Protein AF-A0A3A4S2Y8-F1 (afdb_monomer)

Radius of gyration: 22.89 Å; Cα contacts (8 Å, |Δi|>4): 183; chains: 1; bounding box: 51×54×68 Å

Nearest PDB structures (foldseek):
  1ylx-assembly1_B  TM=3.544E-01  e=6.887E-01  Geobacillus stearothermophilus
  6qbe-assembly1_A  TM=6.685E-01  e=6.165E+00  Hyaloperonospora arabidopsidis
  7ec7-assembly1_A  TM=3.184E-01  e=1.716E+00  Staphylococcus aureus subsp. aureus USA300
  6xp5-assembly1_F  TM=4.837E-01  e=8.883E+00  Thermochaetoides thermophila DSM 1495
  3d2e-assembly1_A  TM=2.771E-01  e=4.278E+00  Saccharomyces cerevisiae

pLDDT: mean 84.48, std 16.81, range [46.56, 98.56]

Structure (mmCIF, N/CA/C/O backbone):
data_AF-A0A3A4S2Y8-F1
#
_entry.id   AF-A0A3A4S2Y8-F1
#
loop_
_atom_site.group_PDB
_atom_site.id
_atom_site.type_symbol
_atom_site.label_atom_id
_atom_site.label_alt_id
_atom_site.label_comp_id
_atom_site.label_asym_id
_atom_site.label_entity_id
_atom_site.label_seq_id
_atom_site.pdbx_PDB_ins_code
_atom_site.Cartn_x
_atom_site.Cartn_y
_atom_site.Cartn_z
_atom_site.occupancy
_atom_site.B_iso_or_equiv
_atom_site.auth_seq_id
_atom_site.auth_comp_id
_atom_site.auth_asym_id
_atom_site.auth_atom_id
_atom_site.pdbx_PDB_model_num
ATOM 1 N N . MET A 1 1 ? -37.778 37.584 47.625 1.00 46.62 1 MET A N 1
ATOM 2 C CA . MET A 1 1 ? -37.113 37.763 46.313 1.00 46.62 1 MET A CA 1
ATOM 3 C C . MET A 1 1 ? -35.687 37.209 46.389 1.00 46.62 1 MET A C 1
ATOM 5 O O . MET A 1 1 ? -34.803 37.973 46.735 1.00 46.62 1 MET A O 1
ATOM 9 N N . LYS A 1 2 ? -35.452 35.889 46.243 1.00 47.19 2 LYS A N 1
ATOM 10 C CA . LYS A 1 2 ? -34.090 35.296 46.392 1.00 47.19 2 LYS A CA 1
ATOM 11 C C . LYS A 1 2 ? -33.948 33.811 45.983 1.00 47.19 2 LYS A C 1
ATOM 13 O O . LYS A 1 2 ? -33.029 33.150 46.445 1.00 47.19 2 LYS A O 1
ATOM 18 N N . LYS A 1 3 ? -34.856 33.248 45.172 1.00 48.22 3 LYS A N 1
ATOM 19 C CA . LYS A 1 3 ? -34.871 31.791 44.885 1.00 48.22 3 LYS A CA 1
ATOM 20 C C . LYS A 1 3 ? -34.816 31.399 43.403 1.00 48.22 3 LYS A C 1
ATOM 22 O O . LYS A 1 3 ? -34.896 30.218 43.103 1.00 48.22 3 LYS A O 1
ATOM 27 N N . THR A 1 4 ? -34.636 32.349 42.488 1.00 50.56 4 THR A N 1
ATOM 28 C CA . THR A 1 4 ? -34.756 32.085 41.040 1.00 50.56 4 THR A CA 1
ATOM 29 C C . THR A 1 4 ? -33.435 32.087 40.266 1.00 50.56 4 THR A C 1
ATOM 31 O O . THR A 1 4 ? -33.431 31.729 39.097 1.00 50.56 4 THR A O 1
ATOM 34 N N . TYR A 1 5 ? -32.308 32.441 40.893 1.00 50.06 5 TYR A N 1
ATOM 35 C CA . TYR A 1 5 ? -31.014 32.561 40.194 1.00 50.06 5 TYR A CA 1
ATOM 36 C C . TYR A 1 5 ? -30.100 31.337 40.327 1.00 50.06 5 TYR A C 1
ATOM 38 O O . TYR A 1 5 ? -29.120 31.223 39.598 1.00 50.06 5 TYR A O 1
ATOM 46 N N . LEU A 1 6 ? -30.410 30.408 41.234 1.00 46.56 6 LEU A N 1
ATOM 47 C CA . LEU A 1 6 ? -29.542 29.259 41.519 1.00 46.56 6 LEU A CA 1
ATOM 48 C C . LEU A 1 6 ? -29.747 28.070 40.571 1.00 46.56 6 LEU A C 1
ATOM 50 O O . LEU A 1 6 ? -28.898 27.189 40.518 1.00 46.56 6 LEU A O 1
ATOM 54 N N . THR A 1 7 ? -30.822 28.053 39.784 1.00 47.78 7 THR A N 1
ATOM 55 C CA . THR A 1 7 ? -31.143 26.930 38.887 1.00 47.78 7 THR A CA 1
ATOM 56 C C . THR A 1 7 ? -30.605 27.095 37.464 1.00 47.78 7 THR A C 1
ATOM 58 O O . THR A 1 7 ? -30.572 26.122 36.721 1.00 47.78 7 THR A O 1
ATOM 61 N N . VAL A 1 8 ? -30.156 28.293 37.072 1.00 50.47 8 VAL A N 1
ATOM 62 C CA . VAL A 1 8 ? -29.709 28.568 35.689 1.00 50.47 8 VAL A CA 1
ATOM 63 C C . VAL A 1 8 ? -28.211 28.280 35.490 1.00 50.47 8 VAL A C 1
ATOM 65 O O . VAL A 1 8 ? -27.777 28.002 34.378 1.00 50.47 8 VAL A O 1
ATOM 68 N N . ILE A 1 9 ? -27.414 28.253 36.565 1.00 51.09 9 ILE A N 1
ATOM 69 C CA . ILE A 1 9 ? -25.956 28.028 36.486 1.00 51.09 9 ILE A CA 1
ATOM 70 C C . ILE A 1 9 ? -25.600 26.532 36.354 1.00 51.09 9 ILE A C 1
ATOM 72 O O . ILE A 1 9 ? -24.541 26.191 35.834 1.00 51.09 9 ILE A O 1
ATOM 76 N N . ALA A 1 10 ? -26.500 25.619 36.731 1.00 48.88 10 ALA A N 1
ATOM 77 C CA . ALA A 1 10 ? -26.264 24.176 36.624 1.00 48.88 10 ALA A CA 1
ATOM 78 C C . ALA A 1 10 ? -26.428 23.611 35.196 1.00 48.88 10 ALA A C 1
ATOM 80 O O . ALA A 1 10 ? -26.076 22.458 34.958 1.00 48.88 10 ALA A O 1
ATOM 81 N N . LEU A 1 11 ? -26.937 24.398 34.238 1.00 48.09 11 LEU A N 1
ATOM 82 C CA . LEU A 1 11 ? -27.241 23.921 32.880 1.00 48.09 11 LEU A CA 1
ATOM 83 C C . LEU A 1 11 ? -26.100 24.142 31.865 1.00 48.09 11 LEU A C 1
ATOM 85 O O . LEU A 1 11 ? -26.208 23.698 30.729 1.00 48.09 11 LEU A O 1
ATOM 89 N N . PHE A 1 12 ? -24.997 24.793 32.253 1.00 48.75 12 PHE A N 1
ATOM 90 C CA . PHE A 1 12 ? -23.923 25.178 31.320 1.00 48.75 12 PHE A CA 1
ATOM 91 C C . PHE A 1 12 ? -22.629 24.348 31.418 1.00 48.75 12 PHE A C 1
ATOM 93 O O . PHE A 1 12 ? -21.686 24.608 30.678 1.00 48.75 12 PHE A O 1
ATOM 100 N N . ILE A 1 13 ? -22.563 23.343 32.301 1.00 53.25 13 ILE A N 1
ATOM 101 C CA . ILE A 1 13 ? -21.332 22.557 32.551 1.00 53.25 13 ILE A CA 1
ATOM 102 C C . ILE A 1 13 ? -21.332 21.194 31.829 1.00 53.25 13 ILE A C 1
ATOM 104 O O . ILE A 1 13 ? -20.328 20.491 31.817 1.00 53.25 13 ILE A O 1
ATOM 108 N N . VAL A 1 14 ? -22.409 20.831 31.128 1.00 52.81 14 VAL A N 1
ATOM 109 C CA . VAL A 1 14 ? -22.454 19.603 30.310 1.00 52.81 14 VAL A CA 1
ATOM 110 C C . VAL A 1 14 ? -22.160 19.931 28.842 1.00 52.81 14 VAL A C 1
ATOM 112 O O . VAL A 1 14 ? -22.872 19.511 27.936 1.00 52.81 14 VAL A O 1
ATOM 115 N N . LEU A 1 15 ? -21.106 20.715 28.586 1.00 54.75 15 LEU A N 1
ATOM 116 C CA . LEU A 1 15 ? -20.537 20.815 27.244 1.00 54.75 15 LEU A CA 1
ATOM 117 C C . LEU A 1 15 ? -19.595 19.622 27.060 1.00 54.75 15 LEU A C 1
ATOM 119 O O . LEU A 1 15 ? -18.422 19.630 27.419 1.00 54.75 15 LEU A O 1
ATOM 123 N N . THR A 1 16 ? -20.221 18.553 26.592 1.00 55.41 16 THR A N 1
ATOM 124 C CA . THR A 1 16 ? -19.687 17.271 26.148 1.00 55.41 16 THR A CA 1
ATOM 125 C C . THR A 1 16 ? -18.235 17.327 25.669 1.00 55.41 16 THR A C 1
ATOM 127 O O . THR A 1 16 ? -17.947 17.756 24.551 1.00 55.41 16 THR A O 1
ATOM 130 N N . ALA A 1 17 ? -17.327 16.786 26.481 1.00 55.12 17 ALA A N 1
ATOM 131 C CA . ALA A 1 17 ? -16.044 16.285 26.014 1.00 55.12 17 ALA A CA 1
ATOM 132 C C . ALA A 1 17 ? -16.306 15.042 25.150 1.00 55.12 17 ALA A C 1
ATOM 134 O O . ALA A 1 17 ? -16.191 13.909 25.614 1.00 55.12 17 ALA A O 1
ATOM 135 N N . THR A 1 18 ? -16.729 15.231 23.899 1.00 60.94 18 THR A N 1
ATOM 136 C CA . THR A 1 18 ? -16.673 14.138 22.931 1.00 60.94 18 THR A CA 1
ATOM 137 C C . THR A 1 18 ? -15.196 13.862 22.682 1.00 60.94 18 THR A C 1
ATOM 139 O O . THR A 1 18 ? -14.496 14.777 22.234 1.00 60.94 18 THR A O 1
ATOM 142 N N . PRO A 1 19 ? -14.679 12.660 22.992 1.00 58.78 19 PRO A N 1
ATOM 143 C CA . PRO A 1 19 ? -13.304 12.343 22.664 1.00 58.78 19 PRO A CA 1
ATOM 144 C C . PRO A 1 19 ? -13.147 12.517 21.157 1.00 58.78 19 PRO A C 1
ATOM 146 O O . PRO A 1 19 ? -13.904 11.933 20.378 1.00 58.78 19 PRO A O 1
ATOM 149 N N . LEU A 1 20 ? -12.186 13.351 20.757 1.00 56.03 20 LEU A N 1
ATOM 150 C CA . LEU A 1 20 ? -11.757 13.486 19.374 1.00 56.03 20 LEU A CA 1
ATOM 151 C C . LEU A 1 20 ? -11.083 12.157 18.998 1.00 56.03 20 LEU A C 1
ATOM 153 O O . LEU A 1 20 ? -9.864 12.008 19.051 1.00 56.03 20 LEU A O 1
ATOM 157 N N . MET A 1 21 ? -11.894 11.135 18.730 1.00 57.94 21 MET A N 1
ATOM 158 C CA . MET A 1 21 ? -11.452 9.890 18.128 1.00 57.94 21 MET A CA 1
ATOM 159 C C . MET A 1 21 ? -10.857 10.301 16.790 1.00 57.94 21 MET A C 1
ATOM 161 O O . MET A 1 21 ? -11.593 10.691 15.887 1.00 57.94 21 MET A O 1
ATOM 165 N N . ALA A 1 22 ? -9.525 10.321 16.702 1.00 58.47 22 ALA A N 1
ATOM 166 C CA . ALA A 1 22 ? -8.811 10.581 15.463 1.00 58.47 22 ALA A CA 1
ATOM 167 C C . ALA A 1 22 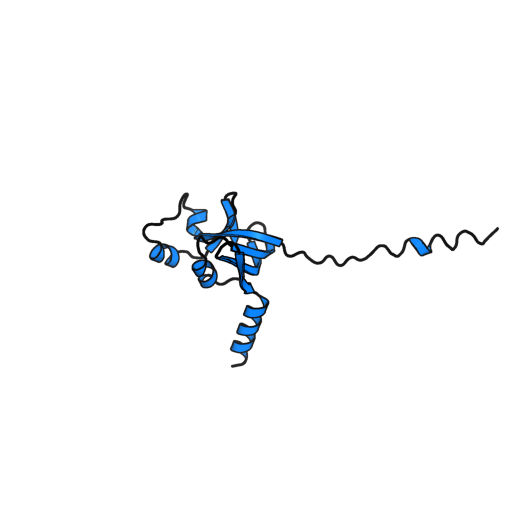? -9.293 9.551 14.439 1.00 58.47 22 ALA A C 1
ATOM 169 O O . ALA A 1 22 ? -8.862 8.396 14.477 1.00 58.47 22 ALA A O 1
ATOM 170 N N . ALA A 1 23 ? -10.251 9.961 13.609 1.00 68.31 23 ALA A N 1
ATOM 171 C CA . ALA A 1 23 ? -10.935 9.084 12.685 1.00 68.31 23 ALA A CA 1
ATOM 172 C C . ALA A 1 23 ? -9.904 8.525 11.705 1.00 68.31 23 ALA A C 1
ATOM 174 O O . ALA A 1 23 ? -9.131 9.271 11.103 1.00 68.31 23 ALA A O 1
ATOM 175 N N . SER A 1 24 ? -9.863 7.202 11.602 1.00 80.00 24 SER A N 1
ATOM 176 C CA . SER A 1 24 ? -9.131 6.528 10.541 1.00 80.00 24 SER A CA 1
ATOM 177 C C . SER A 1 24 ? -9.811 6.877 9.221 1.00 80.00 24 SER A C 1
ATOM 179 O O . SER A 1 24 ? -11.028 6.731 9.087 1.00 80.00 24 SER A O 1
ATOM 181 N N . THR A 1 25 ? -9.044 7.392 8.267 1.00 92.94 25 THR A N 1
ATOM 182 C CA . THR A 1 25 ? -9.553 7.743 6.943 1.00 92.94 25 THR A CA 1
ATOM 183 C C . THR A 1 25 ? -9.405 6.537 6.031 1.00 92.94 25 THR A C 1
ATOM 185 O O . THR A 1 25 ? -8.417 5.805 6.086 1.00 92.94 25 THR A O 1
ATOM 188 N N . THR A 1 26 ? -10.406 6.332 5.182 1.00 96.06 26 THR A N 1
ATOM 189 C CA . THR A 1 26 ? -10.369 5.309 4.142 1.00 96.06 26 THR A CA 1
ATOM 190 C C . THR A 1 26 ? -9.860 5.916 2.840 1.00 96.06 26 THR A C 1
ATOM 192 O O . THR A 1 26 ? -10.410 6.906 2.366 1.00 96.06 26 THR A O 1
ATOM 195 N N . PHE A 1 27 ? -8.840 5.299 2.252 1.00 96.44 27 PHE A N 1
ATOM 196 C CA . PHE A 1 27 ? -8.255 5.678 0.971 1.00 96.44 27 PHE A CA 1
ATOM 197 C C . PHE A 1 27 ? -8.418 4.529 -0.020 1.00 96.44 27 PHE A C 1
ATOM 199 O O . PHE A 1 27 ? -8.070 3.391 0.293 1.00 96.44 27 PHE A O 1
ATOM 206 N N . GLU A 1 28 ? -8.939 4.814 -1.209 1.00 97.25 28 GLU A N 1
ATOM 207 C CA . GLU A 1 28 ? -9.173 3.814 -2.253 1.00 97.25 28 GLU A CA 1
ATOM 208 C C . GLU A 1 28 ? -8.303 4.092 -3.472 1.00 97.25 28 GLU A C 1
ATOM 210 O O . GLU A 1 28 ? -8.052 5.245 -3.827 1.00 97.25 28 GLU A O 1
ATOM 215 N N . GLY A 1 29 ? -7.832 3.032 -4.120 1.00 96.31 29 GLY A N 1
ATOM 216 C CA . GLY A 1 29 ? -6.958 3.168 -5.274 1.00 96.31 29 GLY A CA 1
ATOM 217 C C . GLY A 1 29 ? -6.345 1.847 -5.704 1.00 96.31 29 GLY A C 1
ATOM 218 O O . GLY A 1 29 ? -6.885 0.775 -5.434 1.00 96.31 29 GLY A O 1
ATOM 219 N N . LYS A 1 30 ? -5.199 1.934 -6.376 1.00 95.94 30 LYS A N 1
ATOM 220 C CA . LYS A 1 30 ? -4.405 0.783 -6.819 1.00 95.94 30 LYS A CA 1
ATOM 221 C C . LYS A 1 30 ? -2.951 0.964 -6.430 1.00 95.94 30 LYS A C 1
ATOM 223 O O . LYS A 1 30 ? -2.453 2.088 -6.443 1.00 95.94 30 LYS A O 1
ATOM 228 N N . PHE A 1 31 ? -2.255 -0.131 -6.145 1.00 95.44 31 PHE A N 1
ATOM 229 C CA . PHE A 1 31 ? -0.801 -0.077 -6.053 1.00 95.44 31 PHE A CA 1
ATOM 230 C C . PHE A 1 31 ? -0.181 0.008 -7.444 1.00 95.44 31 PHE A C 1
ATOM 232 O O . PHE A 1 31 ? -0.519 -0.790 -8.319 1.00 95.44 31 PHE A O 1
ATOM 239 N N . ASN A 1 32 ? 0.743 0.951 -7.614 1.00 92.19 32 ASN A N 1
ATOM 240 C CA . ASN A 1 32 ? 1.590 1.093 -8.796 1.00 92.19 32 ASN A CA 1
ATOM 241 C C . ASN A 1 32 ? 3.045 1.319 -8.366 1.00 92.19 32 ASN A C 1
ATOM 243 O O . ASN A 1 32 ? 3.300 1.740 -7.232 1.00 92.19 32 ASN A O 1
ATOM 247 N N . GLY A 1 33 ? 3.992 1.030 -9.261 1.00 91.50 33 GLY A N 1
ATOM 248 C CA . GLY A 1 33 ? 5.411 1.309 -9.029 1.00 91.50 33 GLY A CA 1
ATOM 249 C C . GLY A 1 33 ? 5.645 2.791 -8.730 1.00 91.50 33 GLY A C 1
ATOM 250 O O . GLY A 1 33 ? 5.016 3.662 -9.338 1.00 91.50 33 GLY A O 1
ATOM 251 N N . ALA A 1 34 ? 6.509 3.086 -7.762 1.00 91.31 34 ALA A N 1
ATOM 252 C CA . ALA A 1 34 ? 6.813 4.459 -7.380 1.00 91.31 34 ALA A CA 1
ATOM 253 C C . ALA A 1 34 ? 7.524 5.215 -8.513 1.00 91.31 34 ALA A C 1
ATOM 255 O O . ALA A 1 34 ? 7.091 6.306 -8.879 1.00 91.31 34 ALA A O 1
ATOM 256 N N . ASN A 1 35 ? 8.558 4.623 -9.120 1.00 89.31 35 ASN A N 1
ATOM 257 C CA . ASN A 1 35 ? 9.269 5.239 -10.243 1.00 89.31 35 ASN A CA 1
ATOM 258 C C . ASN A 1 35 ? 8.341 5.413 -11.438 1.00 89.31 35 ASN A C 1
ATOM 260 O O . ASN A 1 35 ? 8.331 6.467 -12.070 1.00 89.31 35 ASN A O 1
ATOM 264 N N . CYS A 1 36 ? 7.525 4.395 -11.688 1.00 83.69 36 CYS A N 1
ATOM 265 C CA . CYS A 1 36 ? 6.401 4.444 -12.599 1.00 83.69 36 CYS A CA 1
ATOM 266 C C . CYS A 1 36 ? 5.559 5.716 -12.432 1.00 83.69 36 CYS A C 1
ATOM 268 O O . CYS A 1 36 ? 5.413 6.478 -13.377 1.00 83.69 36 CYS A O 1
ATOM 270 N N . MET A 1 37 ? 5.077 6.007 -11.220 1.00 86.06 37 MET A N 1
ATOM 271 C CA . MET A 1 37 ? 4.269 7.206 -10.980 1.00 86.06 37 MET A CA 1
ATOM 272 C C . MET A 1 37 ? 5.043 8.527 -11.044 1.00 86.06 37 MET A C 1
ATOM 274 O O . MET A 1 37 ? 4.426 9.568 -11.264 1.00 86.06 37 MET A O 1
ATOM 278 N N . PHE A 1 38 ? 6.355 8.529 -10.807 1.00 84.00 38 PHE A N 1
ATOM 279 C CA . PHE A 1 38 ? 7.139 9.772 -10.755 1.00 84.00 38 PHE A CA 1
ATOM 280 C C . PHE A 1 38 ? 7.731 10.178 -12.094 1.00 84.00 38 PHE A C 1
ATOM 282 O O . PHE A 1 38 ? 7.860 11.371 -12.364 1.00 84.00 38 PHE A O 1
ATOM 289 N N . TYR A 1 39 ? 8.120 9.200 -12.906 1.00 79.50 39 TYR A N 1
ATOM 290 C CA . TYR A 1 39 ? 8.944 9.429 -14.088 1.00 79.50 39 TYR A CA 1
ATOM 291 C C . TYR A 1 39 ? 8.282 8.965 -15.379 1.00 79.50 39 TYR A C 1
ATOM 293 O O . TYR A 1 39 ? 8.671 9.430 -16.450 1.00 79.50 39 TYR A O 1
ATOM 301 N N . LEU A 1 40 ? 7.304 8.060 -15.302 1.00 67.56 40 LEU A N 1
ATOM 302 C CA . LEU A 1 40 ? 6.684 7.465 -16.475 1.00 67.56 40 LEU A CA 1
ATOM 303 C C . LEU A 1 40 ? 5.230 7.922 -16.579 1.00 67.56 40 LEU A C 1
ATOM 305 O O . LEU A 1 40 ? 4.461 7.889 -15.626 1.00 67.56 40 LEU A O 1
ATOM 309 N N . ASN A 1 41 ? 4.832 8.354 -17.772 1.00 64.25 41 ASN A N 1
ATOM 310 C CA . ASN A 1 41 ? 3.424 8.652 -18.030 1.00 64.25 41 ASN A CA 1
ATOM 311 C C . ASN A 1 41 ? 2.576 7.365 -18.061 1.00 64.25 41 ASN A C 1
ATOM 313 O O . ASN A 1 41 ? 1.379 7.424 -17.784 1.00 64.25 41 ASN A O 1
ATOM 317 N N . GLU A 1 42 ? 3.199 6.217 -18.370 1.00 65.25 42 GLU A N 1
ATOM 318 C CA . GLU A 1 42 ? 2.587 4.886 -18.421 1.00 65.25 42 GLU A CA 1
ATOM 319 C C . GLU A 1 42 ? 3.579 3.813 -17.943 1.00 65.25 42 GLU A C 1
ATOM 321 O O . GLU A 1 42 ? 4.762 3.850 -18.284 1.00 65.25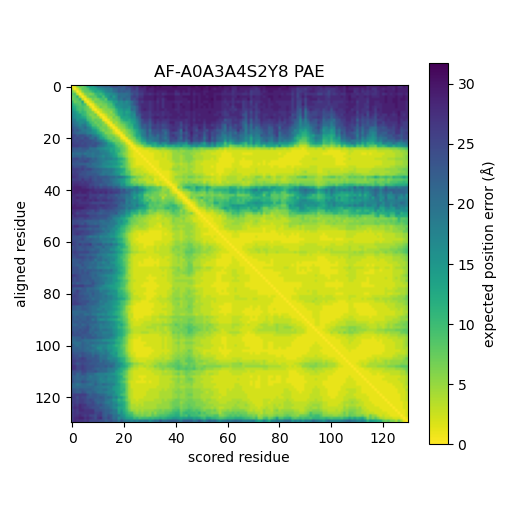 42 GLU A O 1
ATOM 326 N N . CYS A 1 43 ? 3.095 2.854 -17.149 1.00 68.88 43 CYS A N 1
ATOM 327 C CA . CYS A 1 43 ? 3.914 1.753 -16.647 1.00 68.88 43 CYS A CA 1
ATOM 328 C C . CYS A 1 43 ? 4.163 0.690 -17.727 1.00 68.88 43 CYS A C 1
ATOM 330 O O . CYS A 1 43 ? 3.193 0.261 -18.357 1.00 68.88 43 CYS A O 1
ATOM 332 N N . PRO A 1 44 ? 5.409 0.215 -17.915 1.00 68.19 44 PRO A N 1
ATOM 333 C CA . PRO A 1 44 ? 5.706 -0.859 -18.859 1.00 68.19 44 PRO A CA 1
ATOM 334 C C . PRO A 1 44 ? 4.985 -2.151 -18.455 1.00 68.19 44 PRO A C 1
ATOM 336 O O . PRO A 1 44 ? 5.156 -2.643 -17.339 1.00 68.19 44 PRO A O 1
ATOM 339 N N . MET A 1 45 ? 4.172 -2.699 -19.360 1.00 68.75 45 MET A N 1
ATOM 340 C CA . MET A 1 45 ? 3.389 -3.929 -19.138 1.00 68.75 45 MET A CA 1
ATOM 341 C C . MET A 1 45 ? 3.995 -5.158 -19.835 1.00 68.75 45 MET A C 1
ATOM 343 O O . MET A 1 45 ? 3.491 -6.267 -19.683 1.00 68.75 45 MET A O 1
ATOM 347 N N . ASP A 1 46 ? 5.053 -4.962 -20.618 1.00 70.12 46 ASP A N 1
ATOM 348 C CA . ASP A 1 46 ? 5.735 -5.966 -21.439 1.00 70.12 46 ASP A CA 1
ATOM 349 C C . ASP A 1 46 ? 6.771 -6.789 -20.656 1.00 70.12 46 ASP A C 1
ATOM 351 O O . ASP A 1 46 ? 7.012 -7.948 -20.989 1.00 70.12 46 ASP A O 1
ATOM 355 N N . MET A 1 47 ? 7.343 -6.228 -19.584 1.00 67.19 47 MET A N 1
ATOM 356 C CA . MET A 1 47 ? 8.262 -6.923 -18.669 1.00 67.19 47 MET A CA 1
ATOM 357 C C . MET A 1 47 ? 7.904 -6.675 -17.193 1.00 67.19 47 MET A C 1
ATOM 359 O O . MET A 1 47 ? 8.708 -6.105 -16.445 1.00 67.19 47 MET A O 1
ATOM 363 N N . PRO A 1 48 ? 6.708 -7.098 -16.744 1.00 72.38 48 PRO A N 1
ATOM 364 C CA . PRO A 1 48 ? 6.191 -6.743 -15.427 1.00 72.38 48 PRO A CA 1
ATOM 365 C C . PRO A 1 48 ? 7.105 -7.224 -14.296 1.00 72.38 48 PRO A C 1
ATOM 367 O O . PRO A 1 48 ? 7.378 -6.459 -13.381 1.00 72.38 48 PRO A O 1
ATOM 370 N N . ASP A 1 49 ? 7.662 -8.434 -14.380 1.00 76.94 49 ASP A N 1
ATOM 371 C CA . ASP A 1 49 ? 8.479 -9.001 -13.298 1.00 76.94 49 ASP A CA 1
ATOM 372 C C . ASP A 1 49 ? 9.816 -8.271 -13.110 1.00 76.94 49 ASP A C 1
ATOM 374 O O . ASP A 1 49 ? 10.204 -7.951 -11.983 1.00 76.94 49 ASP A O 1
ATOM 378 N N . ALA A 1 50 ? 10.515 -7.962 -14.208 1.00 78.50 50 ALA A N 1
ATOM 379 C CA . ALA A 1 50 ? 11.775 -7.223 -14.157 1.00 78.50 50 ALA A CA 1
ATOM 380 C C . ALA A 1 50 ? 11.549 -5.793 -13.649 1.00 78.50 50 ALA A C 1
ATOM 382 O O . ALA A 1 50 ? 12.294 -5.302 -12.802 1.00 78.50 50 ALA A O 1
ATOM 383 N N . HIS A 1 51 ? 10.478 -5.149 -14.113 1.00 80.19 51 HIS A N 1
ATOM 384 C CA . HIS A 1 51 ? 10.111 -3.813 -13.672 1.00 80.19 51 HIS A CA 1
ATOM 385 C C . HIS A 1 51 ? 9.724 -3.788 -12.183 1.00 80.19 51 HIS A C 1
ATOM 387 O O . HIS A 1 51 ? 10.282 -3.004 -11.416 1.00 80.19 51 HIS A O 1
ATOM 393 N N . ILE A 1 52 ? 8.866 -4.715 -11.740 1.00 84.62 52 ILE A N 1
ATOM 394 C CA . ILE A 1 52 ? 8.492 -4.897 -10.330 1.00 84.62 52 ILE A CA 1
ATOM 395 C C . ILE A 1 52 ? 9.727 -5.119 -9.464 1.00 84.62 52 ILE A C 1
ATOM 397 O O . ILE A 1 52 ? 9.762 -4.610 -8.351 1.00 84.62 52 ILE A O 1
ATOM 401 N N . ALA A 1 53 ? 10.739 -5.858 -9.923 1.00 86.62 53 ALA A N 1
ATOM 402 C CA . ALA A 1 53 ? 11.969 -6.075 -9.162 1.00 86.62 53 ALA A CA 1
ATOM 403 C C . ALA A 1 53 ? 12.804 -4.792 -8.992 1.00 86.62 53 ALA A C 1
ATOM 405 O O . ALA A 1 53 ? 13.438 -4.615 -7.954 1.00 86.62 53 ALA A O 1
ATOM 406 N N . MET A 1 54 ? 12.780 -3.894 -9.979 1.00 87.75 54 MET A N 1
ATOM 407 C CA . MET A 1 54 ? 13.545 -2.642 -9.975 1.00 87.75 54 MET A CA 1
ATOM 408 C C . MET A 1 54 ? 12.865 -1.494 -9.221 1.00 87.75 54 MET A C 1
ATOM 410 O O . MET A 1 54 ? 13.525 -0.513 -8.878 1.00 87.75 54 MET A O 1
ATOM 414 N N . GLU A 1 55 ? 11.561 -1.586 -8.961 1.00 89.00 55 GLU A N 1
ATOM 415 C CA . GLU A 1 55 ? 10.832 -0.548 -8.232 1.00 89.00 55 GLU A CA 1
ATOM 416 C C . GLU A 1 55 ? 11.333 -0.429 -6.779 1.00 89.00 55 GLU A C 1
ATOM 418 O O . GLU A 1 55 ? 11.315 -1.420 -6.045 1.00 89.00 55 GLU A O 1
ATOM 423 N N . PRO A 1 56 ? 11.765 0.751 -6.300 1.00 91.31 56 PRO A N 1
ATOM 424 C CA . PRO A 1 56 ? 12.222 0.900 -4.919 1.00 91.31 56 PRO A CA 1
ATOM 425 C C . PRO A 1 56 ? 11.080 0.662 -3.928 1.00 91.31 56 PRO A C 1
ATOM 427 O O . PRO A 1 56 ? 11.295 0.105 -2.854 1.00 91.31 56 PRO A O 1
ATOM 430 N N . ASP A 1 57 ? 9.860 1.047 -4.306 1.00 94.94 57 ASP A N 1
ATOM 431 C CA . ASP A 1 57 ? 8.647 0.811 -3.540 1.00 94.94 57 ASP A CA 1
ATOM 432 C C . ASP A 1 57 ? 7.396 0.932 -4.430 1.00 94.94 57 ASP A C 1
ATOM 434 O O . ASP A 1 57 ? 7.483 1.246 -5.617 1.00 94.94 57 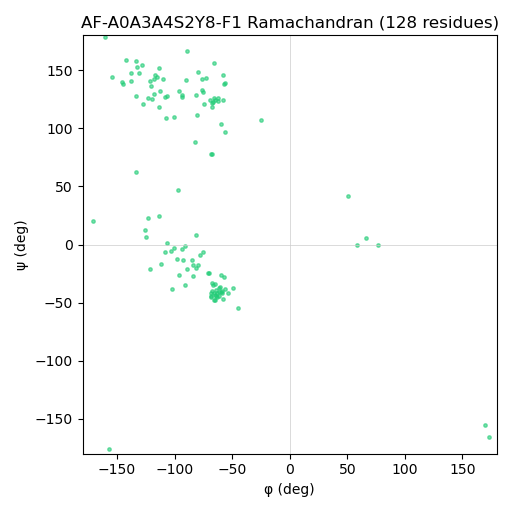ASP A O 1
ATOM 438 N N . PHE A 1 58 ? 6.221 0.715 -3.841 1.00 95.25 58 PHE A N 1
ATOM 439 C CA . PHE A 1 58 ? 4.919 0.880 -4.481 1.00 95.25 58 PHE A CA 1
ATOM 440 C C . PHE A 1 58 ? 4.062 1.895 -3.720 1.00 95.25 58 PHE A C 1
ATOM 442 O O . PHE A 1 58 ? 4.027 1.905 -2.483 1.00 95.25 58 PHE A O 1
ATOM 449 N N . VAL A 1 59 ? 3.335 2.725 -4.467 1.00 95.62 59 VAL A N 1
ATOM 450 C CA . VAL A 1 59 ? 2.460 3.784 -3.942 1.00 95.62 59 VAL A CA 1
ATOM 451 C C . VAL A 1 59 ? 0.996 3.481 -4.240 1.00 95.62 59 VAL A C 1
ATOM 453 O O . VAL A 1 59 ? 0.680 2.806 -5.219 1.00 95.62 59 VAL A O 1
ATOM 456 N N . LEU A 1 60 ? 0.094 3.982 -3.396 1.00 96.75 60 LEU A N 1
ATOM 457 C CA . LEU A 1 60 ? -1.342 3.961 -3.654 1.00 96.75 60 LEU A CA 1
ATOM 458 C C . LEU A 1 60 ? -1.689 5.112 -4.599 1.00 96.75 60 LEU A C 1
ATOM 460 O O . LEU A 1 60 ? -1.624 6.268 -4.185 1.00 96.75 60 LEU A O 1
ATOM 464 N N . THR A 1 61 ? -2.080 4.806 -5.831 1.00 94.81 61 THR A N 1
ATOM 465 C CA . THR A 1 61 ? -2.583 5.787 -6.799 1.00 94.81 61 THR A CA 1
ATOM 466 C C . THR A 1 61 ? -4.103 5.852 -6.734 1.00 94.81 61 THR A C 1
ATOM 468 O O . THR A 1 61 ? -4.780 4.825 -6.831 1.00 94.81 61 THR A O 1
ATOM 471 N N . GLN A 1 62 ? -4.634 7.061 -6.591 1.00 93.00 62 GLN A N 1
ATOM 472 C CA . GLN A 1 62 ? -6.067 7.346 -6.559 1.00 93.00 62 GLN A CA 1
ATOM 473 C C . GLN A 1 62 ? -6.617 7.615 -7.975 1.00 93.00 62 GLN A C 1
ATOM 475 O O . GLN A 1 62 ? -5.839 7.827 -8.911 1.00 93.00 62 GLN A O 1
ATOM 480 N N . PRO A 1 63 ? -7.952 7.626 -8.172 1.00 90.81 63 PRO A N 1
ATOM 481 C CA . PRO A 1 63 ? -8.557 7.877 -9.485 1.00 9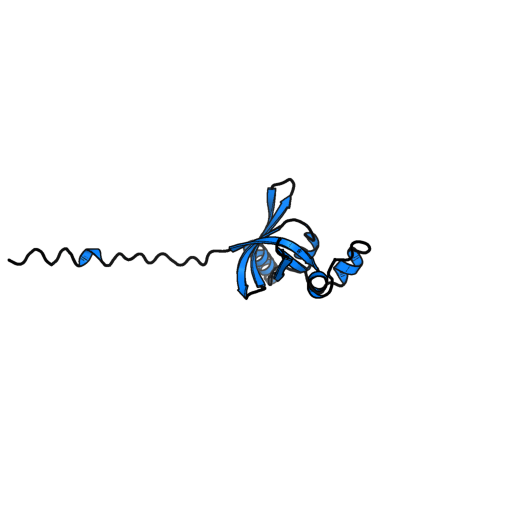0.81 63 PRO A CA 1
ATOM 482 C C . PRO A 1 63 ? -8.163 9.215 -10.132 1.00 90.81 63 PRO A C 1
ATOM 484 O O . PRO A 1 63 ? -8.126 9.316 -11.355 1.00 90.81 63 PRO A O 1
ATOM 487 N N . ASP A 1 64 ? -7.832 10.227 -9.328 1.00 90.31 64 ASP A N 1
ATOM 488 C CA . ASP A 1 64 ? -7.375 11.549 -9.777 1.00 90.31 64 ASP A CA 1
ATOM 489 C C . ASP A 1 64 ? -5.876 11.598 -10.141 1.00 90.31 64 ASP A C 1
ATOM 491 O O . ASP A 1 64 ? -5.334 12.671 -10.399 1.00 90.31 64 ASP A O 1
ATOM 495 N N . LYS A 1 65 ? -5.204 10.437 -10.175 1.00 87.69 65 LYS A N 1
ATOM 496 C CA . LYS A 1 65 ? -3.756 10.261 -10.382 1.00 87.69 65 LYS A CA 1
ATOM 497 C C . LYS A 1 65 ? -2.873 10.818 -9.260 1.00 87.69 65 LYS A C 1
ATOM 499 O O . LYS A 1 65 ? -1.648 10.766 -9.383 1.00 87.69 65 LYS A O 1
ATOM 504 N N . SER A 1 66 ? -3.448 11.300 -8.157 1.00 91.56 66 SER A N 1
ATOM 505 C CA . SER A 1 66 ? -2.672 11.564 -6.947 1.00 91.56 66 SER A CA 1
ATOM 506 C C . SER A 1 66 ? -2.138 10.251 -6.370 1.00 91.56 66 SER A C 1
ATOM 508 O O . SER A 1 66 ? -2.673 9.168 -6.629 1.00 91.56 66 SER A O 1
ATOM 510 N N . TYR A 1 67 ? -1.055 10.335 -5.600 1.00 93.44 67 TYR A N 1
ATOM 511 C CA . TYR A 1 67 ? -0.442 9.165 -4.985 1.00 93.44 67 TYR A CA 1
ATOM 512 C C . TYR A 1 67 ? -0.138 9.396 -3.510 1.00 93.44 67 TYR A C 1
ATOM 514 O O . TYR A 1 67 ? 0.127 10.517 -3.072 1.00 93.44 67 TYR A O 1
ATOM 522 N N . MET A 1 68 ? -0.119 8.305 -2.747 1.00 95.56 68 MET A N 1
ATOM 523 C CA . MET A 1 68 ? 0.368 8.303 -1.373 1.00 95.56 68 MET A CA 1
ATOM 524 C C . MET A 1 68 ? 1.215 7.071 -1.073 1.00 95.56 68 MET A C 1
ATOM 526 O O . MET A 1 68 ? 0.889 5.948 -1.457 1.00 95.56 68 MET A O 1
ATOM 530 N N . TYR A 1 69 ? 2.283 7.278 -0.315 1.00 96.69 69 TYR A N 1
ATOM 531 C CA . TYR A 1 69 ? 3.064 6.208 0.278 1.00 96.69 69 TYR A CA 1
ATOM 532 C C . TYR A 1 69 ? 2.311 5.556 1.429 1.00 96.69 69 TYR A C 1
ATOM 534 O O . TYR A 1 69 ? 1.682 6.237 2.239 1.00 96.69 69 TYR A O 1
ATOM 542 N N . ILE A 1 70 ? 2.456 4.241 1.561 1.00 97.50 70 ILE A N 1
ATOM 543 C CA . ILE A 1 70 ? 2.052 3.525 2.770 1.00 97.50 70 ILE A CA 1
ATOM 544 C C . ILE A 1 70 ? 3.312 3.108 3.506 1.00 97.50 70 ILE A C 1
ATOM 546 O O . ILE A 1 70 ? 4.058 2.242 3.053 1.00 97.50 70 ILE A O 1
ATOM 550 N N . THR A 1 71 ? 3.547 3.768 4.632 1.00 95.94 71 THR A N 1
ATOM 551 C CA . THR A 1 71 ? 4.858 3.794 5.299 1.00 95.94 71 THR A CA 1
ATOM 552 C C . THR A 1 71 ? 5.160 2.552 6.133 1.00 95.94 71 THR A C 1
ATOM 554 O O . THR A 1 71 ? 6.311 2.309 6.473 1.00 95.94 71 THR A O 1
ATOM 557 N N . ASN A 1 72 ? 4.139 1.770 6.479 1.00 96.81 72 ASN A N 1
ATOM 558 C CA . ASN A 1 72 ? 4.236 0.642 7.408 1.00 96.81 72 ASN A CA 1
ATOM 559 C C . ASN A 1 72 ? 3.708 -0.681 6.833 1.00 96.81 72 ASN A C 1
ATOM 561 O O . ASN A 1 72 ? 3.492 -1.624 7.591 1.00 96.81 72 ASN A O 1
ATOM 565 N N . ILE A 1 73 ? 3.475 -0.742 5.520 1.00 97.44 73 ILE A N 1
ATOM 566 C CA . ILE A 1 73 ? 3.219 -1.997 4.812 1.00 97.44 73 ILE A CA 1
ATOM 567 C C . ILE A 1 73 ? 4.459 -2.321 3.991 1.00 97.44 73 ILE A C 1
ATOM 569 O O . ILE A 1 73 ? 4.931 -1.485 3.217 1.00 97.44 73 ILE A O 1
ATOM 573 N N . ASP A 1 74 ? 4.957 -3.542 4.161 1.00 95.81 74 ASP A N 1
ATOM 574 C CA . ASP A 1 74 ? 6.130 -4.037 3.455 1.00 95.81 74 ASP A CA 1
ATOM 575 C C . ASP A 1 74 ? 5.951 -3.995 1.927 1.00 95.81 74 ASP A C 1
ATOM 577 O O . ASP A 1 74 ? 4.860 -4.224 1.388 1.00 95.81 74 ASP A O 1
ATOM 581 N N . ARG A 1 75 ? 7.051 -3.723 1.222 1.00 95.62 75 ARG A N 1
ATOM 582 C CA . ARG A 1 75 ? 7.100 -3.647 -0.240 1.00 95.62 75 ARG A CA 1
ATOM 583 C C . ARG A 1 75 ? 6.546 -4.908 -0.908 1.00 95.62 75 ARG A C 1
ATOM 585 O O . ARG A 1 75 ? 5.799 -4.791 -1.877 1.00 95.62 75 ARG A O 1
ATOM 592 N N . ALA A 1 76 ? 6.860 -6.100 -0.399 1.00 94.56 76 ALA A N 1
ATOM 593 C CA . ALA A 1 76 ? 6.406 -7.364 -0.978 1.00 94.56 76 ALA A CA 1
ATOM 594 C C . ALA A 1 76 ? 4.886 -7.541 -0.860 1.00 94.56 76 ALA A C 1
ATOM 596 O O . ALA A 1 76 ? 4.247 -8.057 -1.778 1.00 94.56 76 ALA A O 1
ATOM 597 N N . ILE A 1 77 ? 4.279 -7.065 0.234 1.00 96.50 77 ILE A N 1
ATOM 598 C CA . ILE A 1 77 ? 2.818 -7.080 0.396 1.00 96.50 77 ILE A CA 1
ATOM 599 C C . ILE A 1 77 ? 2.171 -6.162 -0.642 1.00 96.50 77 ILE A C 1
ATOM 601 O O . ILE A 1 77 ? 1.193 -6.556 -1.273 1.00 96.50 77 ILE A O 1
ATOM 605 N N . LYS A 1 78 ? 2.727 -4.965 -0.859 1.00 96.69 78 LYS A N 1
ATOM 606 C CA . LYS A 1 78 ? 2.219 -4.027 -1.871 1.00 96.69 78 LYS A CA 1
ATOM 607 C C . LYS A 1 78 ? 2.355 -4.600 -3.286 1.00 96.69 78 LYS A C 1
ATOM 609 O O . LYS A 1 78 ? 1.382 -4.589 -4.033 1.00 96.69 78 LYS A O 1
ATOM 614 N N . ALA A 1 79 ? 3.506 -5.195 -3.608 1.00 94.25 79 ALA A N 1
ATOM 615 C CA . ALA A 1 79 ? 3.756 -5.863 -4.888 1.00 94.25 79 ALA A CA 1
ATOM 616 C C . ALA A 1 79 ? 2.770 -7.015 -5.161 1.00 94.25 79 ALA A C 1
ATOM 618 O O . ALA A 1 79 ? 2.269 -7.157 -6.272 1.00 94.25 79 ALA A O 1
ATOM 619 N N . LYS A 1 80 ? 2.424 -7.810 -4.138 1.00 94.50 80 LYS A N 1
ATOM 620 C CA . LYS A 1 80 ? 1.449 -8.911 -4.256 1.00 94.50 80 LYS A CA 1
ATOM 621 C C . LYS A 1 80 ? 0.059 -8.444 -4.711 1.00 94.50 80 LYS A C 1
ATOM 623 O O . LYS A 1 80 ? -0.692 -9.232 -5.288 1.00 94.50 80 LYS A O 1
ATOM 628 N N . TYR A 1 81 ? -0.290 -7.188 -4.439 1.00 95.50 81 TYR A N 1
ATOM 629 C CA . TYR A 1 81 ? -1.583 -6.593 -4.781 1.00 95.50 81 TYR A CA 1
ATOM 630 C C . TYR A 1 81 ? -1.470 -5.476 -5.826 1.00 95.50 81 TYR A C 1
ATOM 632 O O . TYR A 1 81 ? -2.340 -4.607 -5.904 1.00 95.50 81 TYR A O 1
ATOM 640 N N . LEU A 1 82 ? -0.412 -5.498 -6.643 1.00 92.12 82 LEU A N 1
ATOM 641 C CA . LEU A 1 82 ? -0.205 -4.531 -7.718 1.00 92.12 82 LEU A CA 1
ATOM 642 C C . LEU A 1 82 ? -1.399 -4.502 -8.683 1.00 92.12 82 LEU A C 1
ATOM 644 O O . LEU A 1 82 ? -1.969 -5.544 -9.010 1.00 92.12 82 LEU A O 1
ATOM 648 N N . HIS A 1 83 ? -1.794 -3.300 -9.109 1.00 90.12 83 HIS A N 1
ATOM 649 C CA . HIS A 1 83 ? -2.905 -3.018 -10.031 1.00 90.12 83 HIS A CA 1
ATOM 650 C C . HIS A 1 83 ? -4.306 -3.507 -9.607 1.00 90.12 83 HIS A C 1
ATOM 652 O O . HIS A 1 83 ? -5.287 -3.243 -10.312 1.00 90.12 83 HIS A O 1
ATOM 658 N N . GLN A 1 84 ? -4.434 -4.156 -8.448 1.00 94.19 84 GLN A N 1
ATOM 659 C CA . GLN A 1 84 ? -5.716 -4.532 -7.859 1.00 94.19 84 GLN A CA 1
ATOM 660 C C . GLN A 1 84 ? -6.349 -3.326 -7.164 1.00 94.19 84 GLN A C 1
ATOM 662 O O . GLN A 1 84 ? -5.648 -2.459 -6.640 1.00 94.19 84 GLN A O 1
ATOM 667 N N . ASN A 1 85 ? -7.682 -3.275 -7.150 1.00 97.31 85 ASN A N 1
ATOM 668 C CA . ASN A 1 85 ? -8.401 -2.280 -6.361 1.00 97.31 85 ASN A CA 1
ATOM 669 C C . ASN A 1 85 ? -8.213 -2.601 -4.880 1.00 97.31 85 ASN A C 1
ATOM 671 O O . ASN A 1 85 ? -8.518 -3.709 -4.427 1.00 97.31 85 ASN A O 1
ATOM 675 N N . VAL A 1 86 ? -7.716 -1.625 -4.135 1.00 98.19 86 VAL A N 1
ATOM 676 C CA . VAL A 1 86 ? -7.452 -1.748 -2.708 1.00 98.19 86 VAL A CA 1
ATOM 677 C C . VAL A 1 86 ? -8.096 -0.611 -1.937 1.00 98.19 86 VAL A C 1
ATOM 679 O O . VAL A 1 86 ? -8.302 0.490 -2.451 1.00 98.19 86 VAL A O 1
ATOM 682 N N . ARG A 1 87 ? -8.377 -0.895 -0.671 1.00 98.06 87 ARG A N 1
ATOM 683 C CA . ARG A 1 87 ? -8.827 0.063 0.323 1.00 98.06 87 ARG A CA 1
ATOM 684 C C . ARG A 1 87 ? -7.860 0.029 1.495 1.00 98.06 87 ARG A C 1
ATOM 686 O O . ARG A 1 87 ? -7.598 -1.022 2.072 1.00 98.06 87 ARG A O 1
ATOM 693 N N . VAL A 1 88 ? -7.335 1.188 1.848 1.00 98.06 88 VAL A N 1
ATOM 694 C CA . VAL A 1 88 ? -6.403 1.369 2.955 1.00 98.06 88 VAL A CA 1
ATOM 695 C C . VAL A 1 88 ? -7.108 2.200 4.004 1.00 98.06 88 VAL A C 1
ATOM 697 O O . VAL A 1 88 ? -7.470 3.344 3.742 1.00 98.06 88 VAL A O 1
ATOM 700 N N . GLN A 1 89 ? -7.298 1.640 5.191 1.00 97.88 89 GLN A N 1
ATOM 701 C CA . GLN A 1 89 ? -7.752 2.421 6.338 1.00 97.88 89 GLN A CA 1
ATOM 702 C C . GLN A 1 89 ? -6.531 2.823 7.143 1.00 97.88 89 GLN A C 1
ATOM 704 O O . GLN A 1 89 ? -5.657 1.993 7.399 1.00 97.88 89 GLN A O 1
ATOM 709 N N . GLY A 1 90 ? -6.432 4.091 7.520 1.00 96.50 90 GLY A N 1
ATOM 710 C CA . GLY A 1 90 ? -5.332 4.554 8.346 1.00 96.50 90 GLY A CA 1
ATOM 711 C C . GLY A 1 90 ? -5.307 6.057 8.536 1.00 96.50 90 GLY A C 1
ATOM 712 O O . GLY A 1 90 ? -6.258 6.781 8.247 1.00 96.50 90 GLY A O 1
ATOM 713 N N . LYS A 1 91 ? -4.170 6.541 9.027 1.00 95.62 91 LYS A N 1
ATOM 714 C CA . LYS A 1 91 ? -3.965 7.957 9.327 1.00 95.62 91 LYS A CA 1
ATOM 715 C C . LYS A 1 91 ? -3.011 8.559 8.319 1.00 95.62 91 LYS A C 1
ATOM 717 O O . LYS A 1 91 ? -1.902 8.058 8.131 1.00 95.62 91 LYS A O 1
ATOM 722 N N . GLN A 1 92 ? -3.429 9.650 7.695 1.00 94.56 92 GLN A N 1
ATOM 723 C CA . GLN A 1 92 ? -2.533 10.456 6.883 1.00 94.56 92 GLN A CA 1
ATOM 724 C C . GLN A 1 92 ? -1.494 11.111 7.799 1.00 94.56 92 GLN A C 1
ATOM 726 O O . GLN A 1 92 ? -1.849 11.808 8.746 1.00 94.56 92 GLN A O 1
ATOM 731 N N . VAL A 1 93 ? -0.211 10.846 7.552 1.00 93.94 93 VAL A N 1
ATOM 732 C CA . VAL A 1 93 ? 0.898 11.373 8.368 1.00 93.94 93 VAL A CA 1
ATOM 733 C C . VAL A 1 93 ? 1.501 12.640 7.766 1.00 93.94 93 VAL A C 1
ATOM 735 O O . VAL A 1 93 ? 2.049 13.465 8.487 1.00 93.94 93 VAL A O 1
ATOM 738 N N . ASN A 1 94 ? 1.384 12.812 6.448 1.00 92.88 94 ASN A N 1
ATOM 739 C CA . ASN A 1 94 ? 1.673 14.051 5.729 1.00 92.88 94 ASN A CA 1
ATOM 740 C C . ASN A 1 94 ? 0.903 14.064 4.396 1.00 92.88 94 ASN A C 1
ATOM 742 O O . ASN A 1 94 ? 0.151 13.137 4.100 1.00 92.88 94 ASN A O 1
ATOM 746 N N . LYS A 1 95 ? 1.111 15.091 3.564 1.00 90.00 95 LYS A N 1
ATOM 747 C CA . LYS A 1 95 ? 0.393 15.266 2.291 1.00 90.00 95 LYS A CA 1
ATOM 748 C C . LYS A 1 95 ? 0.380 14.013 1.399 1.00 90.00 95 LYS A C 1
ATOM 750 O O . LYS A 1 95 ? -0.652 13.734 0.805 1.00 90.00 95 LYS A O 1
ATOM 755 N N . ASN A 1 96 ? 1.473 13.251 1.355 1.00 91.50 96 ASN A N 1
ATOM 756 C CA . ASN A 1 96 ? 1.655 12.134 0.424 1.00 91.50 96 ASN A CA 1
ATOM 757 C C . ASN A 1 96 ? 1.947 10.808 1.144 1.00 91.50 96 ASN A C 1
ATOM 759 O O . ASN A 1 96 ? 2.568 9.924 0.557 1.00 91.50 96 ASN A O 1
ATOM 763 N N . ALA A 1 97 ? 1.570 10.656 2.416 1.00 95.69 97 ALA A N 1
ATOM 764 C CA . ALA A 1 97 ? 1.872 9.443 3.169 1.00 95.69 97 ALA A CA 1
ATOM 765 C C . ALA A 1 97 ? 0.779 9.071 4.171 1.00 95.69 97 ALA A C 1
ATOM 767 O O . ALA A 1 97 ? 0.256 9.912 4.904 1.00 95.69 97 ALA A O 1
ATOM 768 N N . ILE A 1 98 ? 0.515 7.772 4.249 1.00 96.75 98 ILE A N 1
ATOM 769 C CA . ILE A 1 98 ? -0.420 7.126 5.159 1.00 96.75 98 ILE A CA 1
ATOM 770 C C . ILE A 1 98 ? 0.371 6.173 6.055 1.00 96.75 98 ILE A C 1
ATOM 772 O O . ILE A 1 98 ? 1.293 5.471 5.620 1.00 96.75 98 ILE A O 1
ATOM 776 N N . LYS A 1 99 ? -0.029 6.105 7.318 1.00 97.19 99 LYS A N 1
ATOM 777 C CA . LYS A 1 99 ? 0.244 4.969 8.1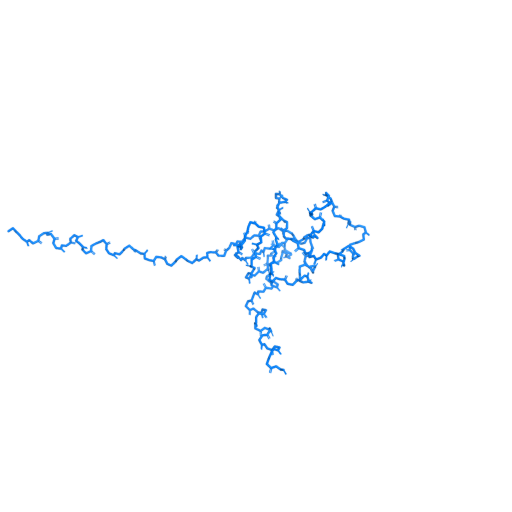90 1.00 97.19 99 LYS A CA 1
ATOM 778 C C . LYS A 1 99 ? -1.019 4.112 8.249 1.00 97.19 99 LYS A C 1
ATOM 780 O O . LYS A 1 99 ? -2.029 4.547 8.802 1.00 97.19 99 LYS A O 1
ATOM 785 N N . ALA A 1 100 ? -0.972 2.933 7.639 1.00 97.94 100 ALA A N 1
ATOM 786 C CA . ALA A 1 100 ? -2.107 2.029 7.509 1.00 97.94 100 ALA A CA 1
ATOM 787 C C . ALA A 1 100 ? -2.408 1.282 8.815 1.00 97.94 100 ALA A C 1
ATOM 789 O O . ALA A 1 100 ? -1.509 0.847 9.536 1.00 97.94 100 ALA A O 1
ATOM 790 N N . GLU A 1 101 ? -3.689 1.092 9.081 1.00 98.00 101 GLU A N 1
ATOM 791 C CA . GLU A 1 101 ? -4.241 0.235 10.127 1.00 98.00 101 GLU A CA 1
ATOM 792 C C . GLU A 1 101 ? -4.752 -1.079 9.518 1.00 98.00 101 GLU A C 1
ATOM 794 O O . GLU A 1 101 ? -4.516 -2.147 10.090 1.00 98.00 101 GLU A O 1
ATOM 799 N N . SER A 1 102 ? -5.355 -1.024 8.323 1.00 98.31 102 SER A N 1
ATOM 800 C CA . SER A 1 102 ? -5.700 -2.198 7.516 1.00 98.31 102 SER A CA 1
ATOM 801 C C . SER A 1 102 ? -5.493 -1.975 6.018 1.00 98.31 102 SER A C 1
ATOM 803 O O . SER A 1 102 ? -5.457 -0.845 5.523 1.00 98.31 102 SER A O 1
ATOM 805 N N . LEU A 1 103 ? -5.366 -3.091 5.304 1.00 98.56 103 LEU A N 1
ATOM 806 C CA . LEU A 1 103 ? -5.393 -3.167 3.851 1.00 98.56 103 LEU A CA 1
ATOM 807 C C . LEU A 1 103 ? -6.429 -4.212 3.438 1.00 98.56 103 LEU A C 1
ATOM 809 O O . LEU A 1 103 ? -6.294 -5.396 3.771 1.00 98.56 103 LEU A O 1
ATOM 813 N N . ASP A 1 104 ? -7.414 -3.769 2.667 1.00 98.44 104 ASP A N 1
ATOM 814 C CA . ASP A 1 104 ? -8.419 -4.609 2.036 1.00 98.44 104 ASP A CA 1
ATOM 815 C C . ASP A 1 104 ? -8.198 -4.628 0.522 1.00 98.44 104 ASP A C 1
ATOM 817 O O . ASP A 1 104 ? -7.858 -3.615 -0.089 1.00 98.44 104 ASP A O 1
ATOM 821 N N . VAL A 1 105 ? -8.410 -5.782 -0.100 1.00 98.19 105 VAL A N 1
ATOM 822 C CA . VAL A 1 105 ? -8.257 -5.979 -1.547 1.00 98.19 105 VAL A CA 1
ATOM 823 C C . VAL A 1 105 ? -9.590 -6.430 -2.115 1.00 98.19 105 VAL A C 1
ATOM 825 O O . VAL A 1 105 ? -10.258 -7.284 -1.527 1.00 98.19 105 VAL A O 1
ATOM 828 N N . GLN A 1 106 ? -9.987 -5.866 -3.251 1.00 97.56 106 GLN A N 1
ATOM 829 C CA . GLN A 1 106 ? -11.212 -6.264 -3.924 1.00 97.56 106 GLN A CA 1
ATOM 830 C C . GLN A 1 106 ? -11.028 -7.626 -4.606 1.00 97.56 106 GLN A C 1
ATOM 832 O O . GLN A 1 106 ? -10.184 -7.786 -5.484 1.00 97.56 106 GLN A O 1
ATOM 837 N N . LYS A 1 107 ? -11.845 -8.603 -4.213 1.00 95.06 107 LYS A N 1
ATOM 838 C CA . LYS A 1 107 ? -11.932 -9.946 -4.795 1.00 95.06 107 LYS A CA 1
ATOM 839 C C . LYS A 1 107 ? -13.399 -10.283 -5.015 1.00 95.06 107 LYS A C 1
ATOM 841 O O . LYS A 1 107 ? -14.205 -10.116 -4.104 1.00 95.06 107 LYS A O 1
ATOM 846 N N . ASP A 1 108 ? -13.754 -10.698 -6.227 1.00 94.19 108 ASP A N 1
ATOM 847 C CA . ASP A 1 108 ? -15.128 -11.081 -6.589 1.00 94.19 108 ASP A CA 1
ATOM 848 C C . ASP A 1 108 ? -16.181 -10.026 -6.186 1.00 94.19 108 ASP A C 1
ATOM 850 O O . ASP A 1 108 ? -17.242 -10.324 -5.637 1.00 94.19 108 ASP A O 1
ATOM 854 N N . GLY A 1 109 ? -15.842 -8.749 -6.398 1.00 93.88 109 GLY A N 1
ATOM 855 C CA . GLY A 1 109 ? -16.702 -7.604 -6.079 1.00 93.88 109 GLY A CA 1
ATOM 856 C C . GLY A 1 109 ? -16.782 -7.230 -4.593 1.00 93.88 109 GLY A C 1
ATOM 857 O O . GLY A 1 109 ? -17.451 -6.255 -4.258 1.00 93.88 109 GLY A O 1
ATOM 858 N N . LYS A 1 110 ? -16.090 -7.943 -3.698 1.00 96.50 110 LYS A N 1
ATOM 859 C CA . LYS A 1 110 ? -16.075 -7.676 -2.251 1.00 96.50 110 LYS A CA 1
ATOM 860 C C . LYS A 1 110 ? -14.679 -7.303 -1.772 1.00 96.50 110 LYS A C 1
ATOM 862 O O . LYS A 1 110 ? -13.685 -7.824 -2.262 1.00 96.50 110 LYS A O 1
ATOM 867 N N . TYR A 1 111 ? -14.599 -6.421 -0.784 1.00 97.31 111 TYR A N 1
ATOM 868 C CA . TYR A 1 111 ? -13.334 -6.120 -0.120 1.00 97.31 111 TYR A CA 1
ATOM 869 C C . TYR A 1 111 ? -13.028 -7.177 0.942 1.00 97.31 111 TYR A C 1
ATOM 871 O O . TYR A 1 111 ? -13.871 -7.476 1.788 1.00 97.31 111 TYR A O 1
ATOM 879 N N . VAL A 1 112 ? -11.822 -7.741 0.882 1.00 97.81 112 VAL A N 1
ATOM 880 C CA . VAL A 1 112 ? -11.315 -8.733 1.834 1.00 97.81 112 VAL A CA 1
ATOM 881 C C . VAL A 1 112 ? -10.063 -8.184 2.499 1.00 97.81 112 VAL A C 1
ATOM 883 O O . VAL A 1 112 ? -9.105 -7.836 1.809 1.00 97.81 112 VAL A O 1
ATOM 886 N N . THR A 1 113 ? -10.046 -8.147 3.830 1.00 98.19 113 THR A N 1
ATOM 887 C CA . THR A 1 113 ? -8.867 -7.739 4.597 1.00 98.19 113 THR A CA 1
ATOM 888 C C . THR A 1 113 ? -7.744 -8.753 4.429 1.00 98.19 113 THR A C 1
ATOM 890 O O .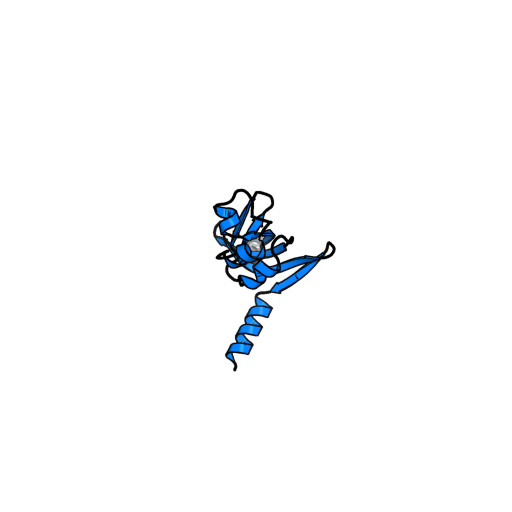 THR A 1 113 ? -7.900 -9.936 4.729 1.00 98.19 113 THR A O 1
ATOM 893 N N . VAL A 1 114 ? -6.596 -8.282 3.952 1.00 97.88 114 VAL A N 1
ATOM 894 C CA . VAL A 1 114 ? -5.407 -9.112 3.702 1.00 97.88 114 VAL A CA 1
ATOM 895 C C . VAL A 1 114 ? -4.254 -8.797 4.643 1.00 97.88 114 VAL A C 1
ATOM 897 O O . VAL A 1 114 ? -3.319 -9.588 4.752 1.00 97.88 114 VAL A O 1
ATOM 900 N N . TRP A 1 115 ? -4.301 -7.647 5.313 1.00 98.12 115 TRP A N 1
ATOM 901 C CA . TRP A 1 115 ? -3.295 -7.235 6.279 1.00 98.12 115 TRP A CA 1
ATOM 902 C C . TRP A 1 115 ? -3.903 -6.268 7.298 1.00 98.12 115 TRP A C 1
ATOM 904 O O . TRP A 1 115 ? -4.740 -5.433 6.954 1.00 98.12 115 TRP A O 1
ATOM 914 N N . THR A 1 116 ? -3.461 -6.367 8.553 1.00 98.06 116 THR A N 1
ATOM 915 C CA . THR A 1 116 ? -3.756 -5.381 9.600 1.00 98.06 116 THR A CA 1
ATOM 916 C C . THR A 1 116 ? -2.506 -5.110 10.422 1.00 98.06 116 THR A C 1
ATOM 918 O O . THR A 1 116 ? -1.709 -6.020 10.670 1.00 98.06 116 THR A O 1
ATOM 921 N N . LEU A 1 117 ? -2.371 -3.877 10.909 1.00 96.81 117 LEU A N 1
ATOM 922 C CA . LEU A 1 117 ? -1.275 -3.496 11.792 1.00 96.81 117 LEU A CA 1
ATOM 923 C C . LEU A 1 117 ? -1.276 -4.352 13.064 1.00 96.81 117 LEU A C 1
ATOM 925 O O . LEU A 1 117 ? -0.230 -4.831 13.486 1.00 96.81 117 LEU A O 1
ATOM 929 N N . ALA A 1 118 ? -2.451 -4.609 13.644 1.00 96.69 118 ALA A N 1
ATOM 930 C CA . ALA A 1 118 ? -2.578 -5.406 14.862 1.00 96.69 118 ALA A CA 1
ATOM 931 C C . ALA A 1 118 ? -2.077 -6.850 14.684 1.00 96.69 118 ALA A C 1
ATOM 933 O O . ALA A 1 118 ? -1.358 -7.357 15.543 1.00 96.69 118 ALA A O 1
ATOM 934 N N . ALA A 1 119 ? -2.431 -7.516 13.579 1.00 96.56 119 ALA A N 1
ATOM 935 C CA . ALA A 1 119 ? -1.937 -8.864 13.299 1.00 96.56 119 AL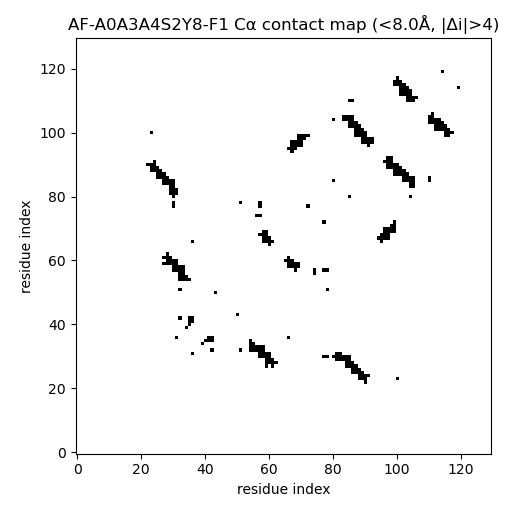A A CA 1
ATOM 936 C C . ALA A 1 119 ? -0.428 -8.865 13.020 1.00 96.56 119 ALA A C 1
ATOM 938 O O . ALA A 1 119 ? 0.285 -9.736 13.511 1.00 96.56 119 ALA A O 1
ATOM 939 N N . HIS A 1 120 ? 0.062 -7.864 12.286 1.00 96.12 120 HIS A N 1
ATOM 940 C CA . HIS A 1 120 ? 1.480 -7.732 11.973 1.00 96.12 120 HIS A CA 1
ATOM 941 C C . HIS A 1 120 ? 2.343 -7.525 13.227 1.00 96.12 120 HIS A C 1
ATOM 943 O O . HIS A 1 120 ? 3.346 -8.212 13.399 1.00 96.12 120 HIS A O 1
ATOM 949 N N . MET A 1 121 ? 1.919 -6.649 14.146 1.00 95.75 121 MET A N 1
ATOM 950 C CA . MET A 1 121 ? 2.628 -6.419 15.410 1.00 95.75 121 MET A CA 1
ATOM 951 C C . MET A 1 121 ? 2.689 -7.684 16.274 1.00 95.75 121 MET A C 1
ATOM 953 O O . MET A 1 121 ? 3.740 -7.991 16.827 1.00 95.75 121 MET A O 1
ATOM 957 N N . LYS A 1 122 ? 1.600 -8.463 16.337 1.00 96.62 122 LYS A N 1
ATOM 958 C CA . LYS A 1 122 ? 1.583 -9.747 17.061 1.00 96.62 122 LYS A CA 1
ATOM 959 C C . LYS A 1 122 ? 2.585 -10.756 16.498 1.00 96.62 122 LYS A C 1
ATOM 961 O O . LYS A 1 122 ? 3.178 -11.509 17.269 1.00 96.62 122 LYS A O 1
ATOM 966 N N . GLU A 1 123 ? 2.768 -10.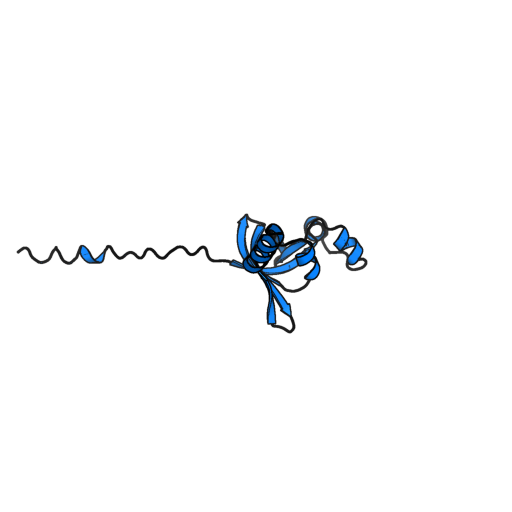784 15.179 1.00 94.00 123 GLU A N 1
ATOM 967 C CA . GLU A 1 123 ? 3.752 -11.662 14.535 1.00 94.00 123 GLU A CA 1
ATOM 968 C C . GLU A 1 123 ? 5.185 -11.230 14.874 1.00 94.00 123 GLU A C 1
ATOM 970 O O . GLU A 1 123 ? 5.984 -12.062 15.296 1.00 94.00 123 GLU A O 1
ATOM 975 N N . ILE A 1 124 ? 5.484 -9.928 14.802 1.00 93.31 124 ILE A N 1
ATOM 976 C CA . ILE A 1 124 ? 6.792 -9.378 15.199 1.00 93.31 124 ILE A CA 1
ATOM 977 C C . ILE A 1 124 ? 7.100 -9.707 16.666 1.00 93.31 124 ILE A C 1
ATOM 979 O O . ILE A 1 124 ? 8.185 -10.182 16.993 1.00 93.31 124 ILE A O 1
ATOM 983 N N . GLU A 1 125 ? 6.138 -9.502 17.568 1.00 94.81 125 GLU A N 1
ATOM 984 C CA . GLU A 1 125 ? 6.297 -9.842 18.986 1.00 94.81 125 GLU A CA 1
ATOM 985 C C . GLU A 1 125 ? 6.564 -11.332 19.207 1.00 94.81 125 GLU A C 1
ATOM 987 O O . GLU A 1 125 ? 7.308 -11.698 20.114 1.00 94.81 125 GLU A O 1
ATOM 992 N N . LYS A 1 126 ? 5.947 -12.208 18.408 1.00 94.88 126 LYS A N 1
ATOM 993 C CA . LYS A 1 126 ? 6.178 -13.652 18.483 1.00 94.88 126 LYS A CA 1
ATOM 994 C C . LYS A 1 126 ? 7.588 -14.013 18.021 1.00 94.88 126 LYS A C 1
ATOM 996 O O . LYS A 1 126 ? 8.226 -14.827 18.676 1.00 94.88 126 LYS A O 1
ATOM 1001 N N . GLN A 1 127 ? 8.069 -13.397 16.945 1.00 91.75 127 GLN A N 1
ATOM 1002 C CA . GLN A 1 127 ? 9.419 -13.617 16.420 1.00 91.75 127 GLN A CA 1
ATOM 1003 C C . GLN A 1 127 ? 10.499 -13.157 17.404 1.00 91.75 127 GLN A C 1
ATOM 1005 O O . GLN A 1 127 ? 11.472 -13.868 17.601 1.00 91.75 127 GLN A O 1
ATOM 1010 N N . ASN A 1 128 ? 10.283 -12.035 18.093 1.00 91.81 128 ASN A N 1
ATOM 1011 C CA . ASN A 1 128 ? 11.233 -11.491 19.072 1.00 91.81 128 ASN A CA 1
ATOM 1012 C C . ASN A 1 128 ? 11.272 -12.247 20.415 1.00 91.81 128 ASN A C 1
ATOM 1014 O O . ASN A 1 128 ? 12.075 -11.909 21.282 1.00 91.81 128 ASN A O 1
ATOM 1018 N N . ARG A 1 129 ? 10.373 -13.215 20.637 1.00 90.00 129 ARG A N 1
ATOM 1019 C CA . ARG A 1 129 ? 10.370 -14.079 21.834 1.00 90.00 129 ARG A CA 1
ATOM 1020 C C . ARG A 1 129 ? 11.182 -15.367 21.653 1.00 90.00 129 ARG A C 1
ATOM 1022 O O . ARG A 1 129 ? 11.237 -16.163 22.591 1.00 90.00 129 ARG A O 1
ATOM 1029 N N . HIS A 1 130 ? 11.759 -15.577 20.475 1.00 69.62 130 HIS A N 1
ATOM 1030 C CA . HIS A 1 130 ? 12.630 -16.700 20.137 1.00 69.62 130 HIS A CA 1
ATOM 1031 C C . HIS A 1 130 ? 14.059 -16.206 19.922 1.00 69.62 130 HIS A C 1
ATOM 1033 O O . HIS A 1 130 ? 14.974 -17.005 20.213 1.00 69.62 130 HIS A O 1
#

Sequence (130 aa):
MKKTYLTVIALFIVLTATPLMAASTTFEGKFNGANCMFYLNECPMDMPDAHIAMEPDFVLTQPDKSYMYITNIDRAIKAKYLHQNVRVQGKQVNKNAIKAESLDVQKDGKYVTVWTLAAHMKEIEKQNRH

Secondary structure (DSSP, 8-state):
--SSSSSSGGGSS---------PPEEEEEEEEEHHHHHH-SS---SSHHHHHHH-S-EEEE-TTS-EEEETTS-HHHHHHTBTSEEEEEEEEEETTEEEEEEEEEEETTEEEEEEEHHHHHHHHHHHTT-

Foldseek 3Di:
DPPPPPPPVVPPPPPDPPPVPVFWDKDKAFKDFPCCLVPNPHDDPPCLPVSLVPRPAIWGAHPVRATAAADPDDRVVRSVRGPFIKMFTADDPD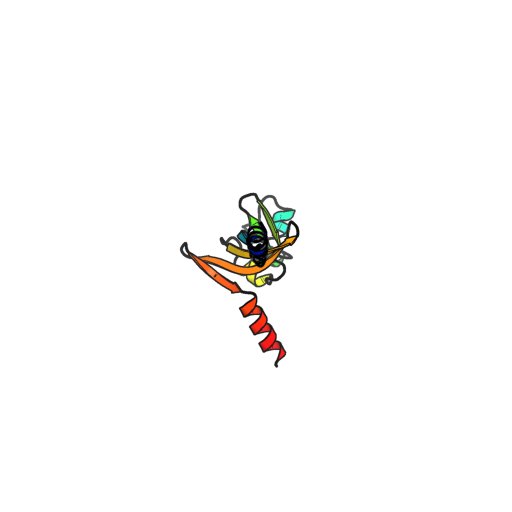PRYTDGQWIWTDDPNDTDTPDGPVVVVVVVVVVVVD

Mean predicted aligned error: 9.62 Å

Solvent-accessible surface area (backbone atoms only — not comparable to full-atom values): 7816 Å² total; per-residue (Å²): 143,88,80,79,74,76,73,67,68,74,74,72,77,80,73,74,84,69,77,83,70,80,71,68,45,79,46,61,31,24,30,42,47,38,55,35,72,76,77,37,98,65,70,74,79,88,51,49,69,66,50,62,70,68,36,90,40,55,24,40,33,30,95,88,70,48,61,29,37,51,77,77,60,58,57,69,63,44,59,77,43,50,72,36,53,33,38,35,34,22,42,74,77,51,100,49,30,30,43,57,46,35,36,25,38,60,52,98,94,39,77,41,80,79,47,40,46,71,62,50,51,54,51,53,55,55,59,75,74,111